Protein AF-A0A486N3P8-F1 (afdb_monomer_lite)

Radius of gyration: 13.97 Å; chains: 1; bounding box: 33×21×2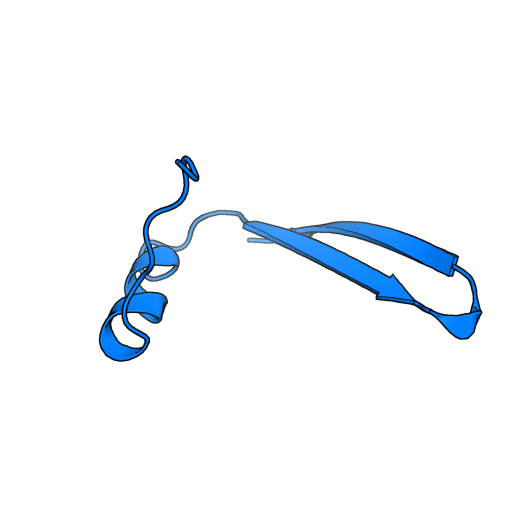5 Å

Secondary structure (DSSP, 8-state):
--SPPP--GGGGGGGTTT---EEEEEEETTTTEEEEEEE-

Sequence (40 aa):
MSRFRHVELQYASRLLNHGPTILITSYDAPSDRRNVMAAA

Foldseek 3Di:
DDPDDDDPPVCPCVVCVVPDWDWDWDADPVVRDIDIDTDD

pLDDT: mean 95.91, std 6.08, range [64.0, 98.56]

Organism: Klebsiella pneumoniae (NCBI:txid573)

Structure (mmCIF, N/CA/C/O backbone):
data_AF-A0A486N3P8-F1
#
_entry.id   AF-A0A486N3P8-F1
#
loop_
_atom_site.group_PDB
_atom_site.id
_atom_site.type_symbol
_atom_site.label_atom_id
_atom_site.label_alt_id
_atom_site.label_comp_id
_atom_site.label_asym_id
_atom_site.label_entity_id
_atom_site.label_seq_id
_atom_site.pdbx_PDB_ins_code
_atom_site.Cartn_x
_atom_site.Cartn_y
_atom_site.Cartn_z
_atom_site.occupancy
_atom_site.B_iso_or_equiv
_atom_site.auth_seq_id
_atom_site.auth_comp_id
_atom_site.auth_asym_id
_atom_site.auth_atom_id
_atom_site.pdbx_PDB_model_num
ATOM 1 N N . MET A 1 1 ? -15.050 -11.514 -13.086 1.00 64.00 1 MET A N 1
ATOM 2 C CA . MET A 1 1 ?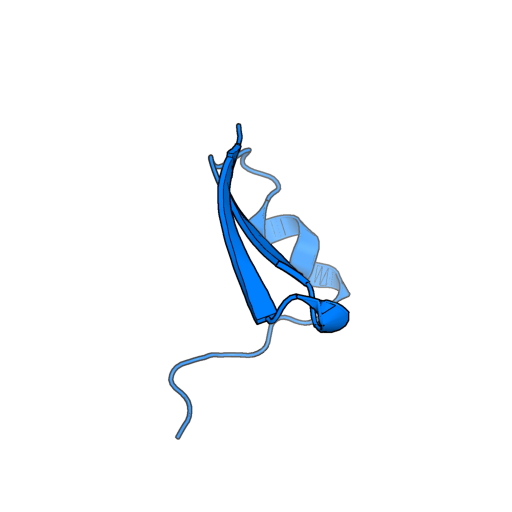 -15.200 -10.267 -12.301 1.00 64.00 1 MET A CA 1
ATOM 3 C C . MET A 1 1 ? -14.086 -10.216 -11.267 1.00 64.00 1 MET A C 1
ATOM 5 O O . MET A 1 1 ? -13.811 -11.246 -10.666 1.00 64.00 1 MET A O 1
ATOM 9 N N . SER A 1 2 ? -13.403 -9.081 -11.100 1.00 81.12 2 SER A N 1
ATOM 10 C CA . SER A 1 2 ? -12.366 -8.941 -10.065 1.00 81.12 2 SER A CA 1
ATOM 11 C C . SER A 1 2 ? -12.999 -9.012 -8.672 1.00 81.12 2 SER A C 1
ATOM 13 O O . SER A 1 2 ? -14.040 -8.402 -8.445 1.00 81.12 2 SER A O 1
ATOM 15 N N . ARG A 1 3 ? -12.369 -9.734 -7.733 1.00 89.69 3 ARG A N 1
ATOM 16 C CA . ARG A 1 3 ? -12.783 -9.776 -6.315 1.00 89.69 3 ARG A CA 1
ATOM 17 C C . ARG A 1 3 ? -12.632 -8.425 -5.608 1.00 89.69 3 ARG A C 1
ATOM 19 O O . ARG A 1 3 ? -13.209 -8.216 -4.547 1.00 89.69 3 ARG A O 1
ATOM 26 N N . PHE A 1 4 ? -11.811 -7.538 -6.165 1.00 92.19 4 PHE A N 1
ATOM 27 C CA . PHE A 1 4 ? -11.471 -6.264 -5.554 1.00 92.19 4 PHE A CA 1
ATOM 28 C C . PHE A 1 4 ? -12.483 -5.190 -5.945 1.00 92.19 4 PHE A C 1
ATOM 30 O O . PHE A 1 4 ? -12.806 -5.030 -7.122 1.00 92.19 4 PHE A O 1
ATOM 37 N N . ARG A 1 5 ? -12.957 -4.441 -4.946 1.00 93.75 5 ARG A N 1
ATOM 38 C CA . ARG A 1 5 ? -13.774 -3.239 -5.137 1.00 93.75 5 ARG A CA 1
ATOM 39 C C . ARG A 1 5 ? -12.880 -2.008 -5.029 1.00 93.75 5 ARG A C 1
ATOM 41 O O . ARG A 1 5 ? -12.022 -1.959 -4.151 1.00 93.75 5 ARG A O 1
ATOM 48 N N . HIS A 1 6 ? -13.084 -1.042 -5.921 1.00 95.31 6 HIS A N 1
ATOM 49 C CA . HIS A 1 6 ? -12.390 0.241 -5.857 1.00 95.31 6 HIS A CA 1
ATOM 50 C C . HIS A 1 6 ? -12.774 0.991 -4.577 1.00 95.31 6 HIS A C 1
ATOM 52 O O . HIS A 1 6 ? -13.917 0.910 -4.121 1.00 95.31 6 HIS A O 1
ATOM 58 N N . VAL A 1 7 ? -11.815 1.721 -4.015 1.00 96.44 7 VAL A N 1
ATOM 59 C CA . VAL A 1 7 ? -12.040 2.653 -2.912 1.00 96.44 7 VAL A CA 1
ATOM 60 C C . VAL A 1 7 ? -11.793 4.045 -3.464 1.00 96.44 7 VAL A C 1
ATOM 62 O O . VAL A 1 7 ? -10.686 4.338 -3.907 1.00 96.44 7 VAL A O 1
ATOM 65 N N . GLU A 1 8 ? -12.818 4.895 -3.443 1.00 98.19 8 GLU A N 1
ATOM 66 C CA . GLU A 1 8 ? -12.667 6.296 -3.841 1.00 98.19 8 GLU A CA 1
ATOM 67 C C . GLU A 1 8 ? -11.550 6.963 -3.036 1.00 98.19 8 GLU A C 1
ATOM 69 O O . GLU A 1 8 ? -11.456 6.771 -1.820 1.00 98.19 8 GLU A O 1
ATOM 74 N N . LEU A 1 9 ? -10.721 7.774 -3.700 1.00 98.19 9 LEU A N 1
ATOM 75 C CA . LEU A 1 9 ? -9.514 8.353 -3.100 1.00 98.19 9 LEU A CA 1
ATOM 76 C C . LEU A 1 9 ? -9.820 9.136 -1.812 1.00 98.19 9 LEU A C 1
ATOM 78 O O . LEU A 1 9 ? -9.085 9.030 -0.832 1.00 98.19 9 LEU A O 1
ATOM 82 N N . GLN A 1 10 ? -10.959 9.835 -1.768 1.00 98.31 10 GLN A N 1
ATOM 83 C CA . GLN A 1 10 ? -11.435 10.570 -0.589 1.00 98.31 10 GLN A CA 1
ATOM 84 C C . GLN A 1 10 ? -11.724 9.687 0.644 1.00 98.31 10 GLN A C 1
ATOM 86 O O . GLN A 1 10 ? -11.853 10.200 1.754 1.00 98.31 10 GLN A O 1
ATOM 91 N N . TYR A 1 11 ? -11.828 8.365 0.472 1.00 98.25 11 TYR A N 1
ATOM 92 C CA . TYR A 1 11 ? -12.043 7.393 1.546 1.00 98.25 11 TYR A CA 1
ATOM 93 C C . TYR A 1 11 ? -10.829 6.496 1.821 1.00 98.25 11 TYR A C 1
ATOM 95 O O . TYR A 1 11 ? -10.867 5.739 2.791 1.00 98.25 11 TYR A O 1
ATOM 103 N N . ALA A 1 12 ? -9.754 6.581 1.030 1.00 98.12 12 ALA A N 1
ATOM 104 C CA . ALA A 1 12 ? -8.605 5.677 1.130 1.00 98.12 12 ALA A CA 1
ATOM 105 C C . ALA A 1 12 ? -7.925 5.703 2.512 1.00 98.12 12 ALA A C 1
ATOM 107 O O . ALA A 1 12 ? -7.540 4.656 3.027 1.00 98.12 12 ALA A O 1
ATOM 108 N N . SER A 1 13 ? -7.858 6.870 3.164 1.00 97.88 13 SER A N 1
ATOM 109 C CA . SER A 1 13 ? -7.281 7.009 4.512 1.00 97.88 13 SER A CA 1
ATOM 110 C C . SER A 1 13 ? -7.984 6.145 5.564 1.00 97.88 13 SER A C 1
ATOM 112 O O . SER A 1 13 ? -7.343 5.642 6.485 1.00 97.88 13 SER A O 1
ATOM 114 N N . ARG A 1 14 ? -9.288 5.873 5.406 1.00 98.00 14 ARG A N 1
ATOM 115 C CA . ARG A 1 14 ? -10.063 5.050 6.352 1.00 98.00 14 ARG A CA 1
ATOM 116 C C . ARG A 1 14 ? -9.561 3.611 6.451 1.00 98.00 14 ARG A C 1
ATOM 118 O O . ARG A 1 14 ? -9.785 2.978 7.479 1.00 98.00 14 ARG A O 1
ATOM 125 N N . LEU A 1 15 ? -8.855 3.119 5.431 1.00 97.56 15 LEU A N 1
ATOM 126 C CA . LEU A 1 15 ? -8.198 1.811 5.474 1.00 97.56 15 LEU A CA 1
ATOM 127 C C 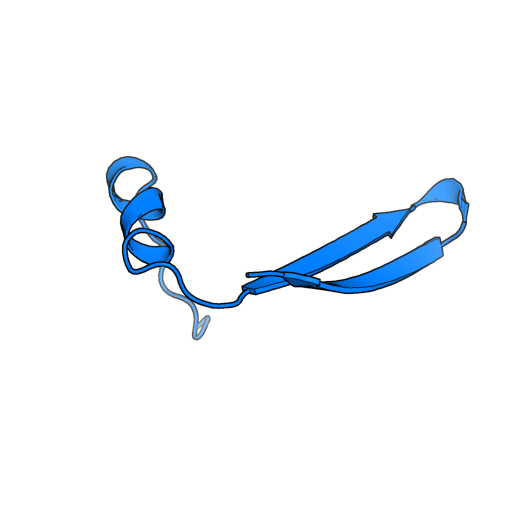. LEU A 1 15 ? -7.098 1.749 6.546 1.00 97.56 15 LEU A C 1
ATOM 129 O O . LEU A 1 15 ? -6.795 0.663 7.024 1.00 97.56 15 LEU A O 1
ATOM 133 N N . LEU A 1 16 ? -6.528 2.895 6.936 1.00 97.56 16 LEU A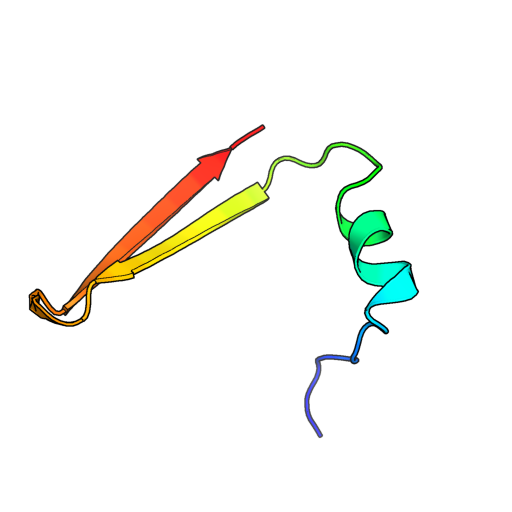 N 1
ATOM 134 C CA . LEU A 1 16 ? -5.391 2.998 7.856 1.00 97.56 16 LEU A CA 1
ATOM 135 C C . LEU A 1 16 ? -5.733 3.684 9.187 1.00 97.56 16 LEU A C 1
ATOM 137 O O . LEU A 1 16 ? -5.019 3.494 10.162 1.00 97.56 16 LEU A O 1
ATOM 141 N N . ASN A 1 17 ? -6.823 4.458 9.266 1.00 97.62 17 ASN A N 1
ATOM 142 C CA . ASN A 1 17 ? -7.146 5.301 10.432 1.00 97.62 17 ASN A CA 1
ATOM 143 C C . ASN A 1 17 ? -7.242 4.568 11.786 1.00 97.62 17 ASN A C 1
ATOM 145 O O . ASN A 1 17 ? -7.126 5.210 12.823 1.00 97.62 17 ASN A O 1
ATOM 149 N N . HIS A 1 18 ? -7.484 3.257 11.796 1.00 97.19 18 HIS A N 1
ATOM 150 C CA . HIS A 1 18 ? -7.547 2.452 13.022 1.00 97.19 18 HIS A CA 1
ATOM 151 C C . HIS A 1 18 ? -6.172 1.918 13.468 1.00 97.19 18 HIS A C 1
ATOM 153 O O . HIS A 1 18 ? -6.107 1.134 14.409 1.00 97.19 18 HIS A O 1
ATOM 159 N N . GLY A 1 19 ? -5.092 2.332 12.795 1.00 97.50 19 GLY A N 1
ATOM 160 C CA . GLY A 1 19 ? -3.713 1.958 13.108 1.00 97.50 19 GLY A CA 1
ATOM 161 C C . GLY A 1 19 ? -3.411 0.461 12.971 1.00 97.50 19 GLY A C 1
ATOM 162 O O . GLY A 1 19 ? -2.871 -0.114 13.914 1.00 97.50 19 GLY A O 1
ATOM 163 N N . PRO A 1 20 ? -3.773 -0.213 11.860 1.00 98.31 20 PRO A N 1
ATOM 164 C CA . PRO A 1 20 ? -3.427 -1.618 11.684 1.00 98.31 20 PRO A CA 1
ATOM 165 C C . PRO A 1 20 ? -1.919 -1.797 11.465 1.00 98.31 20 PRO A C 1
ATOM 167 O O . PRO A 1 20 ? -1.273 -0.968 10.828 1.00 98.31 20 PRO A O 1
ATOM 170 N N . THR A 1 21 ? -1.376 -2.942 11.878 1.00 98.25 21 THR A N 1
ATOM 171 C CA . THR A 1 21 ? -0.090 -3.417 11.350 1.00 98.25 21 THR A CA 1
ATOM 172 C C . THR A 1 21 ? -0.249 -3.738 9.862 1.00 98.25 21 THR A C 1
ATOM 174 O O . THR A 1 21 ? -1.155 -4.479 9.476 1.00 98.25 21 THR A O 1
ATOM 177 N N . ILE A 1 22 ? 0.630 -3.197 9.021 1.00 98.19 22 ILE A N 1
ATOM 178 C CA . ILE A 1 22 ? 0.583 -3.351 7.561 1.00 98.19 22 ILE A CA 1
ATOM 179 C C . ILE A 1 22 ? 1.768 -4.159 7.029 1.00 98.19 22 ILE A C 1
ATOM 181 O O . ILE A 1 22 ? 2.788 -4.321 7.699 1.00 98.19 22 ILE A O 1
ATOM 185 N N . LEU A 1 23 ? 1.648 -4.622 5.783 1.00 98.56 23 LEU A N 1
ATOM 186 C CA . LEU A 1 23 ? 2.767 -5.134 4.995 1.00 98.56 23 LEU A CA 1
ATOM 187 C C . LEU A 1 23 ? 3.187 -4.085 3.963 1.00 98.56 23 LEU A C 1
ATOM 189 O O . LEU A 1 23 ? 2.404 -3.710 3.091 1.00 98.56 23 LEU A O 1
ATOM 193 N N . ILE A 1 24 ? 4.437 -3.644 4.039 1.00 98.00 24 ILE A N 1
ATOM 194 C CA . ILE A 1 24 ? 5.082 -2.803 3.035 1.00 98.00 24 ILE A CA 1
ATOM 195 C C . ILE A 1 24 ? 5.726 -3.732 2.009 1.00 98.00 24 ILE A C 1
ATOM 197 O O . ILE A 1 24 ? 6.512 -4.607 2.371 1.00 98.00 24 ILE A O 1
ATOM 201 N N . THR A 1 25 ? 5.401 -3.542 0.731 1.00 98.00 25 THR A N 1
ATOM 202 C CA . THR A 1 25 ? 6.018 -4.284 -0.377 1.00 98.00 25 THR A CA 1
ATOM 203 C C . THR A 1 25 ? 6.813 -3.330 -1.254 1.00 98.00 25 THR A C 1
ATOM 205 O O . THR A 1 25 ? 6.379 -2.205 -1.502 1.00 98.00 25 THR A O 1
ATOM 208 N N . SER A 1 26 ? 7.981 -3.765 -1.715 1.00 97.88 26 SER A N 1
ATOM 209 C CA . SER A 1 26 ? 8.795 -3.007 -2.664 1.00 97.88 26 SER A CA 1
ATOM 210 C C . SER A 1 26 ?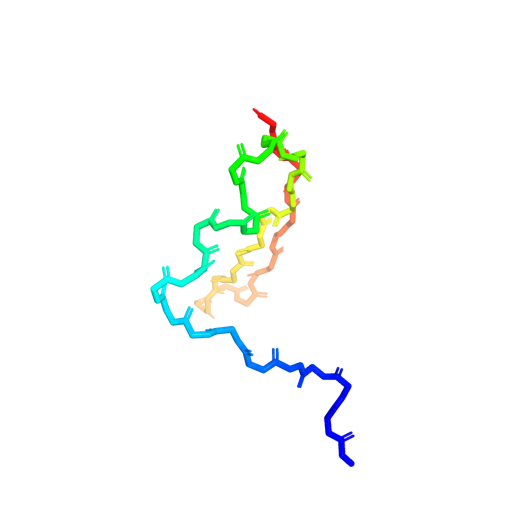 9.285 -3.895 -3.799 1.00 97.88 26 SER A C 1
ATOM 212 O O . SER A 1 26 ? 9.402 -5.117 -3.662 1.00 97.88 26 SER A O 1
ATOM 214 N N . TYR A 1 27 ? 9.545 -3.263 -4.938 1.00 98.19 27 TYR A N 1
ATOM 215 C CA . TYR A 1 27 ? 10.115 -3.886 -6.122 1.00 98.19 27 TYR A CA 1
ATOM 216 C C . TYR A 1 27 ? 11.184 -2.958 -6.699 1.00 98.19 27 TYR A C 1
ATOM 218 O O . TYR A 1 27 ? 10.908 -1.784 -6.942 1.00 98.19 27 TYR A O 1
ATOM 226 N N . ASP A 1 28 ? 12.386 -3.488 -6.900 1.00 98.06 28 ASP A N 1
ATOM 227 C CA . ASP A 1 28 ? 13.515 -2.806 -7.523 1.00 98.06 28 ASP A CA 1
ATOM 228 C C . ASP A 1 28 ? 13.744 -3.383 -8.923 1.00 98.06 28 ASP A C 1
ATOM 230 O O . ASP A 1 28 ? 14.255 -4.493 -9.071 1.00 98.06 28 ASP A O 1
ATOM 234 N N . ALA A 1 29 ? 13.333 -2.640 -9.953 1.00 97.38 29 ALA A N 1
ATOM 235 C CA . ALA A 1 29 ? 13.355 -3.118 -11.335 1.00 97.38 29 ALA A CA 1
ATOM 236 C C . ALA A 1 29 ? 14.773 -3.383 -11.893 1.00 97.38 29 ALA A C 1
ATOM 238 O O . ALA A 1 29 ? 14.942 -4.412 -12.543 1.00 97.38 29 ALA A O 1
ATOM 239 N N . PRO A 1 30 ? 15.800 -2.541 -11.643 1.00 97.75 30 PRO A N 1
ATOM 240 C CA . PRO A 1 30 ? 17.175 -2.808 -12.073 1.00 97.75 30 PRO A CA 1
ATOM 241 C C . PRO A 1 30 ? 17.767 -4.128 -11.572 1.00 97.75 30 PRO A C 1
ATOM 243 O O . PRO A 1 30 ? 18.544 -4.750 -12.292 1.00 97.75 30 PRO A O 1
ATOM 246 N N . SER A 1 31 ? 17.432 -4.548 -10.347 1.00 97.56 31 SER A N 1
ATOM 247 C CA . SER A 1 31 ? 17.961 -5.785 -9.757 1.00 97.56 31 SER A CA 1
ATOM 248 C C . SER A 1 31 ? 16.962 -6.947 -9.734 1.00 97.56 31 SER A C 1
ATOM 250 O O . SER A 1 31 ? 17.301 -8.017 -9.232 1.00 97.56 31 SER A O 1
ATOM 252 N N . ASP A 1 32 ? 15.750 -6.743 -10.265 1.00 97.56 32 ASP A N 1
ATOM 253 C CA . ASP A 1 32 ? 14.602 -7.662 -10.194 1.00 97.56 32 ASP A CA 1
ATOM 254 C C . ASP A 1 32 ? 14.320 -8.173 -8.765 1.00 97.56 32 ASP A C 1
ATOM 256 O O . ASP A 1 32 ? 13.925 -9.317 -8.526 1.00 97.56 32 ASP A O 1
ATOM 260 N N . ARG A 1 33 ? 14.554 -7.319 -7.760 1.00 98.06 33 ARG A N 1
ATOM 261 C CA . ARG A 1 33 ? 14.388 -7.685 -6.347 1.00 98.06 33 ARG A CA 1
ATOM 262 C C . ARG A 1 33 ? 13.031 -7.268 -5.820 1.00 98.06 33 ARG A C 1
ATOM 264 O O . ARG A 1 33 ? 12.536 -6.183 -6.103 1.00 98.06 33 ARG A O 1
ATOM 271 N N . ARG A 1 34 ? 12.447 -8.120 -4.979 1.00 98.38 34 ARG A N 1
ATOM 272 C CA . ARG A 1 34 ? 11.193 -7.864 -4.259 1.00 98.38 34 ARG A CA 1
ATOM 273 C C . ARG A 1 34 ? 11.432 -8.008 -2.769 1.00 98.38 34 ARG A C 1
ATOM 275 O O . ARG A 1 34 ? 12.186 -8.887 -2.357 1.00 98.38 34 ARG A O 1
ATOM 282 N N . ASN A 1 35 ? 10.780 -7.172 -1.972 1.00 98.19 35 ASN A N 1
ATOM 283 C CA . ASN A 1 35 ? 10.855 -7.263 -0.520 1.00 98.19 35 ASN A CA 1
ATOM 284 C C . ASN A 1 35 ? 9.480 -7.073 0.128 1.00 98.19 35 ASN A C 1
ATOM 286 O O . ASN A 1 35 ? 8.597 -6.429 -0.445 1.00 98.19 35 ASN A O 1
ATOM 290 N N . VAL A 1 36 ? 9.322 -7.635 1.327 1.00 98.19 36 VAL A N 1
ATOM 291 C CA . VAL A 1 36 ? 8.132 -7.511 2.172 1.00 98.19 36 VAL A CA 1
ATOM 292 C C . VAL A 1 36 ? 8.573 -7.260 3.613 1.00 98.19 36 VAL A C 1
ATOM 294 O O . VAL A 1 36 ? 9.418 -7.981 4.137 1.00 98.19 36 VAL A O 1
ATOM 297 N N . MET A 1 37 ? 7.989 -6.255 4.263 1.00 98.50 37 MET A N 1
ATOM 298 C CA . MET A 1 37 ? 8.254 -5.893 5.659 1.00 98.50 37 MET A CA 1
ATOM 299 C C . MET A 1 37 ? 6.937 -5.652 6.400 1.00 98.50 37 MET A C 1
ATOM 301 O O . MET A 1 37 ? 6.045 -5.003 5.860 1.00 98.50 37 MET A O 1
ATOM 305 N N . ALA A 1 38 ? 6.819 -6.132 7.639 1.00 98.44 38 ALA A N 1
ATOM 306 C CA . ALA A 1 38 ? 5.731 -5.734 8.533 1.00 98.44 38 ALA A CA 1
ATOM 307 C C . ALA A 1 38 ? 6.074 -4.412 9.244 1.00 98.44 38 ALA A C 1
ATOM 309 O O . ALA A 1 38 ? 7.208 -4.243 9.690 1.00 98.44 38 ALA A O 1
ATOM 310 N N . ALA A 1 39 ? 5.109 -3.496 9.359 1.00 96.94 39 ALA A N 1
ATOM 311 C CA . ALA A 1 39 ? 5.266 -2.202 10.032 1.00 96.94 39 ALA A CA 1
ATOM 312 C C . ALA A 1 39 ? 4.018 -1.852 10.858 1.00 96.94 39 ALA A C 1
ATOM 314 O O . ALA A 1 39 ? 2.899 -2.155 10.434 1.00 96.94 39 ALA A O 1
ATOM 315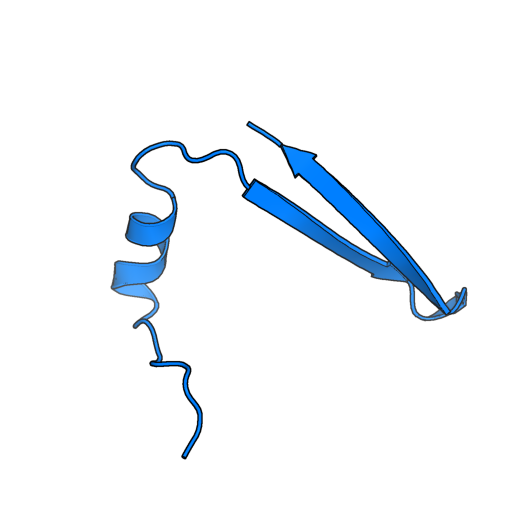 N N . ALA A 1 40 ? 4.219 -1.229 12.021 1.00 89.25 40 ALA A N 1
ATOM 316 C CA . ALA A 1 40 ? 3.183 -0.801 12.962 1.00 89.25 40 ALA A CA 1
ATOM 317 C C . ALA A 1 40 ? 3.477 0.616 13.465 1.00 89.25 40 ALA A C 1
ATOM 319 O O . ALA A 1 40 ? 4.681 0.931 13.615 1.00 89.25 40 ALA A O 1
#